Protein AF-A0A957NPR6-F1 (afdb_monomer_lite)

Radius of gyration: 15.22 Å; chains: 1; bounding box: 30×21×38 Å

Structure (mmCIF, N/CA/C/O backbone):
data_AF-A0A957NPR6-F1
#
_entry.id   AF-A0A957NPR6-F1
#
loop_
_atom_site.group_PDB
_atom_site.id
_atom_site.type_symbol
_atom_site.label_atom_id
_atom_site.label_alt_id
_atom_site.label_comp_id
_atom_site.label_asym_id
_atom_site.label_entity_id
_atom_site.label_seq_id
_atom_site.pdbx_PDB_ins_code
_atom_site.Cartn_x
_atom_site.Cartn_y
_atom_site.Cartn_z
_atom_site.occupancy
_atom_site.B_iso_or_equiv
_atom_site.auth_seq_id
_atom_site.auth_comp_id
_atom_site.auth_asym_id
_atom_site.auth_atom_id
_atom_site.pdbx_PDB_model_num
ATOM 1 N N . GLY A 1 1 ? 12.031 5.432 -11.913 1.00 83.75 1 GLY A N 1
ATOM 2 C CA . GLY A 1 1 ? 12.963 6.007 -12.902 1.00 83.75 1 GLY A CA 1
ATOM 3 C C . GLY A 1 1 ? 12.859 7.515 -12.864 1.00 83.75 1 GLY A C 1
ATOM 4 O O . GLY A 1 1 ? 11.908 8.023 -12.288 1.00 83.75 1 GLY A O 1
ATOM 5 N N . VAL A 1 2 ? 13.812 8.216 -13.462 1.00 87.44 2 VAL A N 1
ATOM 6 C CA . VAL A 1 2 ? 13.836 9.682 -13.574 1.00 87.44 2 VAL A CA 1
ATOM 7 C C . VAL A 1 2 ? 14.346 10.060 -14.968 1.00 87.44 2 VAL A C 1
ATOM 9 O O . VAL A 1 2 ? 15.001 9.246 -15.622 1.00 87.44 2 VAL A O 1
ATOM 12 N N . GLY A 1 3 ? 14.025 11.265 -15.445 1.00 93.12 3 GLY A N 1
ATOM 13 C CA . GLY A 1 3 ? 14.425 11.729 -16.778 1.00 93.12 3 GLY A CA 1
ATOM 14 C C . GLY A 1 3 ? 13.723 10.983 -17.921 1.00 93.12 3 GLY A C 1
ATOM 15 O O . GLY A 1 3 ? 12.561 10.599 -17.804 1.00 93.12 3 GLY A O 1
ATOM 16 N N . SER A 1 4 ? 14.431 10.751 -19.029 1.00 95.44 4 SER A N 1
ATOM 17 C CA . SER A 1 4 ? 13.874 10.169 -20.266 1.00 95.44 4 SER A CA 1
ATOM 18 C C . SER A 1 4 ? 13.358 8.730 -20.137 1.00 95.44 4 SER A C 1
ATOM 20 O O . SER A 1 4 ? 12.653 8.255 -21.023 1.00 95.44 4 SER A O 1
ATOM 22 N N . ARG A 1 5 ? 13.680 8.031 -19.039 1.00 95.25 5 ARG A N 1
ATOM 23 C CA . ARG A 1 5 ? 13.160 6.692 -18.707 1.00 95.25 5 ARG A CA 1
ATOM 24 C C . ARG A 1 5 ? 12.302 6.696 -17.439 1.00 95.25 5 ARG A C 1
ATOM 26 O O . ARG A 1 5 ? 12.319 5.743 -16.655 1.00 95.25 5 ARG A O 1
ATOM 33 N N . ILE A 1 6 ? 11.584 7.789 -17.187 1.00 96.44 6 ILE A N 1
ATOM 34 C CA . ILE A 1 6 ? 10.518 7.791 -16.184 1.00 96.44 6 ILE A CA 1
ATOM 35 C C . ILE A 1 6 ? 9.433 6.773 -16.566 1.00 96.44 6 ILE A C 1
ATOM 37 O O . ILE A 1 6 ? 9.267 6.426 -17.735 1.00 96.44 6 ILE A O 1
ATOM 41 N N . CYS A 1 7 ? 8.711 6.260 -15.569 1.00 95.62 7 CYS A N 1
ATOM 42 C CA . CYS A 1 7 ? 7.589 5.362 -15.818 1.00 95.62 7 CYS A CA 1
ATOM 43 C C . CYS A 1 7 ? 6.565 6.060 -16.724 1.00 95.62 7 CYS A C 1
ATOM 45 O O . CYS A 1 7 ? 6.085 7.141 -16.384 1.00 95.62 7 CYS A O 1
ATOM 47 N N . VAL A 1 8 ? 6.195 5.426 -17.840 1.00 97.19 8 VAL A N 1
ATOM 48 C CA . VAL A 1 8 ? 5.148 5.938 -18.742 1.00 97.19 8 VAL A CA 1
ATOM 49 C C . VAL A 1 8 ? 3.808 6.110 -18.015 1.00 97.19 8 VAL A C 1
ATOM 51 O O . VAL A 1 8 ? 3.055 7.034 -18.298 1.00 97.19 8 VAL A O 1
ATOM 54 N N . GLY A 1 9 ? 3.551 5.270 -17.009 1.00 97.50 9 GLY A N 1
ATOM 55 C CA . GLY A 1 9 ? 2.363 5.331 -16.162 1.00 97.50 9 GLY A CA 1
ATOM 56 C C . GLY A 1 9 ? 2.466 6.291 -14.976 1.00 97.50 9 GLY A C 1
ATOM 57 O O . GLY A 1 9 ? 1.581 6.262 -14.132 1.00 97.50 9 GLY A O 1
ATOM 58 N N . ASN A 1 10 ? 3.511 7.122 -14.855 1.00 97.31 10 ASN A N 1
ATOM 59 C CA . ASN A 1 10 ? 3.723 7.952 -13.660 1.00 97.31 10 ASN A CA 1
ATOM 60 C C . ASN A 1 10 ? 2.531 8.873 -13.351 1.00 97.31 10 ASN A C 1
ATOM 62 O O . ASN A 1 10 ? 2.061 8.914 -12.220 1.00 97.31 10 ASN A O 1
ATOM 66 N N . ALA A 1 11 ? 2.016 9.584 -14.357 1.00 97.06 11 ALA A N 1
ATOM 67 C CA . ALA A 1 11 ? 0.867 10.471 -14.172 1.00 97.06 11 ALA A CA 1
ATOM 68 C C . ALA A 1 11 ? -0.407 9.694 -13.798 1.00 97.06 11 ALA A C 1
ATOM 70 O O . ALA A 1 11 ? -1.144 10.108 -12.908 1.00 97.06 11 ALA A O 1
ATOM 71 N N . PHE A 1 12 ? -0.628 8.542 -14.438 1.00 98.44 12 PHE A N 1
ATOM 72 C CA . PHE A 1 12 ? -1.769 7.677 -14.149 1.00 98.44 12 PHE A CA 1
ATOM 73 C C . PHE A 1 12 ? -1.716 7.126 -12.719 1.00 98.44 12 PHE A C 1
ATOM 75 O O . PHE A 1 12 ? -2.687 7.258 -11.985 1.00 98.44 12 PHE A O 1
ATOM 82 N N . ALA A 1 13 ? -0.571 6.586 -12.294 1.00 98.06 13 ALA A N 1
ATOM 83 C CA . ALA A 1 13 ? -0.394 6.033 -10.952 1.00 98.06 13 ALA A CA 1
ATOM 84 C C . ALA A 1 13 ? -0.611 7.088 -9.853 1.00 98.06 13 ALA A C 1
ATOM 86 O O . ALA A 1 13 ? -1.173 6.783 -8.804 1.00 98.06 13 ALA A O 1
ATOM 87 N N . MET A 1 14 ? -0.203 8.339 -10.099 1.00 98.25 14 MET A N 1
ATOM 88 C CA . MET A 1 14 ? -0.461 9.446 -9.175 1.00 98.25 14 MET A CA 1
ATOM 89 C C . MET A 1 14 ? -1.953 9.774 -9.077 1.00 98.25 14 MET A C 1
ATOM 91 O O . MET A 1 14 ? -2.467 9.913 -7.968 1.00 98.25 14 MET A O 1
ATOM 95 N N . LEU A 1 15 ? -2.652 9.853 -10.214 1.00 98.62 15 LEU A N 1
ATOM 96 C CA 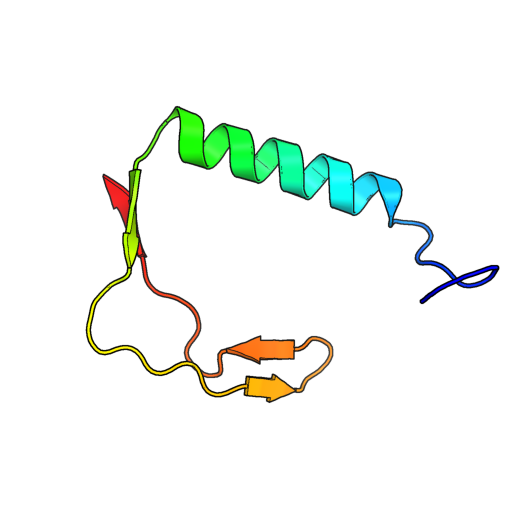. LEU A 1 15 ? -4.098 10.073 -10.243 1.00 98.62 15 LEU A CA 1
ATOM 97 C C . LEU A 1 15 ? -4.842 8.945 -9.512 1.00 98.62 15 LEU A C 1
ATOM 99 O O . LEU A 1 15 ? -5.675 9.208 -8.649 1.00 98.62 15 LEU A O 1
ATOM 103 N N . GLU A 1 16 ? -4.519 7.692 -9.835 1.00 98.75 16 GLU A N 1
ATOM 104 C CA . GLU A 1 16 ? -5.130 6.506 -9.234 1.00 98.75 16 GLU A CA 1
ATOM 105 C C . GLU A 1 16 ? 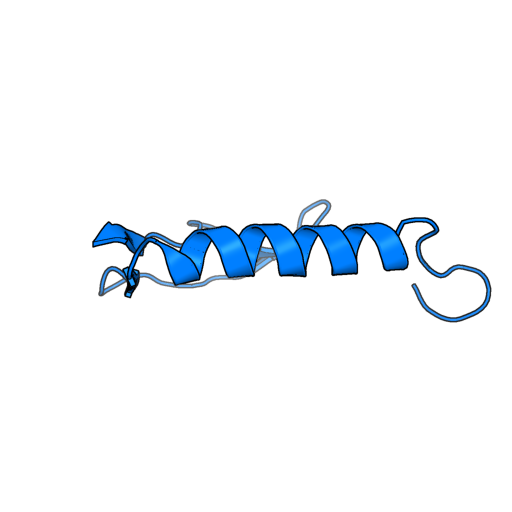-4.943 6.498 -7.713 1.00 98.75 16 GLU A C 1
ATOM 107 O O . GLU A 1 16 ? -5.915 6.348 -6.973 1.00 98.75 16 GLU A O 1
ATOM 112 N N . MET A 1 17 ? -3.717 6.747 -7.236 1.00 98.56 17 MET A N 1
ATOM 113 C CA . MET A 1 17 ? -3.418 6.835 -5.806 1.00 98.56 17 MET A CA 1
ATOM 114 C C . MET A 1 17 ? -4.267 7.904 -5.113 1.00 98.56 17 MET A C 1
ATOM 116 O O . MET A 1 17 ? -4.825 7.643 -4.048 1.00 98.56 17 MET A O 1
ATOM 120 N N . GLN A 1 18 ? -4.378 9.096 -5.706 1.00 98.62 18 GLN A N 1
ATOM 121 C CA . GLN A 1 18 ? -5.162 10.192 -5.136 1.00 98.62 18 GLN A CA 1
ATOM 122 C C . GLN A 1 18 ? -6.651 9.852 -5.064 1.00 98.62 18 GLN A C 1
ATOM 124 O O . GLN A 1 18 ? -7.268 10.072 -4.023 1.00 98.62 18 GLN A O 1
ATOM 129 N N . VAL A 1 19 ? -7.218 9.297 -6.139 1.00 98.50 19 VAL A N 1
ATOM 130 C CA . VAL A 1 19 ? -8.638 8.929 -6.199 1.00 98.50 19 VAL A CA 1
ATOM 131 C C . VAL A 1 19 ? -8.951 7.844 -5.173 1.00 98.50 19 VAL A C 1
ATOM 133 O O . VAL A 1 19 ? -9.839 8.034 -4.345 1.00 98.50 19 VAL A O 1
ATOM 136 N N . VAL A 1 20 ? -8.188 6.746 -5.166 1.00 98.31 20 VAL A N 1
ATOM 137 C CA . VAL A 1 20 ? -8.404 5.634 -4.229 1.00 98.31 20 VAL A CA 1
ATOM 138 C C . VAL A 1 20 ? -8.276 6.113 -2.785 1.00 98.31 20 VAL A C 1
ATOM 140 O O . VAL A 1 20 ? -9.158 5.841 -1.969 1.00 98.31 20 VAL A O 1
ATOM 143 N N . LEU A 1 21 ? -7.223 6.875 -2.466 1.00 98.06 21 LEU A N 1
ATOM 144 C CA . LEU A 1 21 ? -7.014 7.389 -1.115 1.00 98.06 21 LEU A CA 1
ATOM 145 C C . LEU A 1 21 ? -8.155 8.314 -0.680 1.00 98.06 21 LEU A C 1
ATOM 147 O O . LEU A 1 21 ? -8.687 8.131 0.413 1.00 98.06 21 LEU A O 1
ATOM 151 N N . ALA A 1 22 ? -8.557 9.265 -1.530 1.00 98.31 22 ALA A N 1
ATOM 152 C CA . ALA A 1 22 ? -9.646 10.193 -1.237 1.00 98.31 22 ALA A CA 1
ATOM 153 C C . ALA A 1 22 ? -10.966 9.454 -0.978 1.00 98.31 22 ALA A C 1
ATOM 155 O O . ALA A 1 22 ? -11.652 9.752 -0.002 1.00 98.31 22 ALA A O 1
ATOM 156 N N . THR A 1 23 ? -11.300 8.452 -1.795 1.00 98.00 23 THR A N 1
ATOM 157 C CA . THR A 1 23 ? -12.512 7.639 -1.609 1.00 98.00 23 THR A CA 1
ATOM 158 C C . THR A 1 23 ? -12.482 6.850 -0.297 1.00 98.00 23 THR A C 1
ATOM 160 O O . THR A 1 23 ? -13.492 6.782 0.411 1.00 98.00 23 THR A O 1
ATOM 163 N N . MET A 1 24 ? -11.329 6.276 0.061 1.00 97.94 24 MET A N 1
ATOM 164 C CA . MET A 1 24 ? -11.175 5.524 1.308 1.00 97.94 24 MET A CA 1
ATOM 165 C C . MET A 1 24 ? -11.363 6.428 2.532 1.00 97.94 24 MET A C 1
ATOM 167 O O . MET A 1 24 ? -12.195 6.128 3.387 1.00 97.94 24 MET A O 1
ATOM 171 N N . ILE A 1 25 ? -10.641 7.550 2.608 1.00 97.31 25 ILE A N 1
ATOM 172 C CA . ILE A 1 25 ? -10.646 8.417 3.800 1.00 97.31 25 ILE A CA 1
ATOM 173 C C . ILE A 1 25 ? -11.902 9.288 3.921 1.00 97.31 25 ILE A C 1
ATOM 175 O O . ILE A 1 25 ? -12.218 9.748 5.012 1.00 97.31 25 ILE A O 1
ATOM 179 N N . GLN A 1 26 ? -12.630 9.525 2.824 1.00 97.88 26 GLN A N 1
ATOM 180 C CA . GLN A 1 26 ? -13.891 10.271 2.865 1.00 97.88 26 GLN A CA 1
ATOM 181 C C . GLN A 1 26 ? -15.013 9.473 3.544 1.00 97.88 26 GLN A C 1
ATOM 183 O O . GLN A 1 26 ? -15.930 10.064 4.110 1.00 97.88 26 GLN A O 1
ATOM 188 N N . SER A 1 27 ? -14.964 8.140 3.474 1.00 95.06 27 SER A N 1
ATOM 189 C CA . SER A 1 27 ? -16.061 7.272 3.916 1.00 95.06 27 SER A CA 1
ATOM 190 C C . SER A 1 27 ? -15.769 6.486 5.192 1.00 95.06 27 SER A C 1
ATOM 192 O O . SER A 1 27 ? -16.713 6.007 5.825 1.00 95.06 27 SER A O 1
ATOM 194 N N . ARG A 1 28 ? -14.494 6.313 5.557 1.00 97.19 28 ARG A N 1
ATOM 195 C CA . ARG A 1 28 ? -14.059 5.458 6.666 1.00 97.19 28 ARG A CA 1
ATOM 196 C C . ARG A 1 28 ? -12.886 6.063 7.416 1.00 97.19 28 ARG A C 1
ATOM 198 O O . ARG A 1 28 ? -12.061 6.774 6.841 1.00 97.19 28 ARG A O 1
ATOM 205 N N . GLN A 1 29 ? -12.779 5.712 8.690 1.00 97.12 29 GLN A N 1
ATOM 206 C CA . GLN A 1 29 ? -11.586 5.968 9.485 1.00 97.12 29 GLN A CA 1
ATOM 207 C C . GLN A 1 29 ? -10.746 4.698 9.584 1.00 97.12 29 GLN A C 1
ATOM 209 O O . GLN A 1 29 ? -11.266 3.588 9.668 1.00 97.12 29 GLN A O 1
ATOM 214 N N . PHE A 1 30 ? -9.426 4.860 9.589 1.00 97.94 30 PHE A N 1
ATOM 215 C CA . PHE A 1 30 ? -8.483 3.750 9.662 1.00 97.94 30 PHE A CA 1
ATOM 216 C C . PHE A 1 30 ? -7.577 3.938 10.872 1.00 97.94 30 PHE A C 1
ATOM 218 O O . PHE A 1 30 ? -6.955 4.988 11.023 1.00 97.94 30 PHE A O 1
ATOM 225 N N . SER A 1 31 ? -7.460 2.912 11.710 1.00 97.94 31 SER A N 1
ATOM 226 C CA . SER A 1 31 ? -6.504 2.880 12.818 1.00 97.94 31 SER A CA 1
ATOM 227 C C . SER A 1 31 ? -5.584 1.672 12.690 1.00 97.94 31 SER A C 1
ATOM 229 O O . SER A 1 31 ? -6.034 0.565 12.392 1.00 97.94 31 SER A O 1
ATOM 231 N N . LEU A 1 32 ? -4.286 1.861 12.921 1.00 97.69 32 LEU A N 1
ATOM 232 C CA . LEU A 1 32 ? -3.312 0.776 12.831 1.00 97.69 32 LEU A CA 1
ATOM 233 C C . LEU A 1 32 ? -3.530 -0.243 13.957 1.00 97.69 32 LEU A C 1
ATOM 235 O O . LEU A 1 32 ? -3.649 0.135 15.121 1.00 97.69 32 LEU A O 1
ATOM 239 N N . VAL A 1 33 ? -3.537 -1.538 13.626 1.00 97.75 33 VAL A N 1
ATOM 240 C CA . VAL A 1 33 ? -3.582 -2.593 14.651 1.00 97.75 33 VAL A CA 1
ATOM 241 C C . VAL A 1 33 ? -2.261 -2.575 15.446 1.00 97.75 33 VAL A C 1
ATOM 243 O O . VAL A 1 33 ? -1.193 -2.608 14.823 1.00 97.75 33 VAL A O 1
ATOM 246 N N . PRO A 1 34 ? -2.289 -2.519 16.792 1.00 97.19 34 PRO A N 1
ATOM 247 C CA . PRO A 1 34 ? -1.079 -2.418 17.607 1.00 97.19 34 PRO A CA 1
ATOM 248 C C . PRO A 1 34 ? -0.229 -3.699 17.569 1.00 97.19 34 PRO A C 1
ATOM 250 O O . PRO A 1 34 ? -0.728 -4.790 17.301 1.00 97.19 34 PRO A O 1
ATOM 253 N N . GLY A 1 35 ? 1.070 -3.562 17.860 1.00 96.50 35 GLY A N 1
ATOM 254 C CA . GLY A 1 35 ? 2.001 -4.693 17.997 1.00 96.50 35 GLY A CA 1
ATOM 255 C C . GLY A 1 35 ? 2.529 -5.286 16.684 1.00 96.50 35 GLY A C 1
ATOM 256 O O . GLY A 1 35 ? 3.122 -6.361 16.697 1.00 96.50 35 GLY A O 1
ATOM 257 N N . GLN A 1 36 ? 2.323 -4.615 15.547 1.00 96.44 36 GLN A N 1
ATOM 258 C CA . GLN A 1 36 ? 2.872 -5.039 14.255 1.00 96.44 36 GLN A CA 1
ATOM 259 C C . GLN A 1 36 ? 4.327 -4.586 14.076 1.00 96.44 36 GLN A C 1
ATOM 261 O O . GLN A 1 36 ? 4.705 -3.498 14.504 1.00 96.44 36 GLN A O 1
ATOM 266 N N . THR A 1 37 ? 5.126 -5.400 13.385 1.00 95.50 37 THR A N 1
ATOM 267 C CA . THR A 1 37 ? 6.493 -5.066 12.962 1.00 95.50 37 THR A CA 1
ATOM 268 C C . THR A 1 37 ? 6.555 -4.875 11.447 1.00 95.50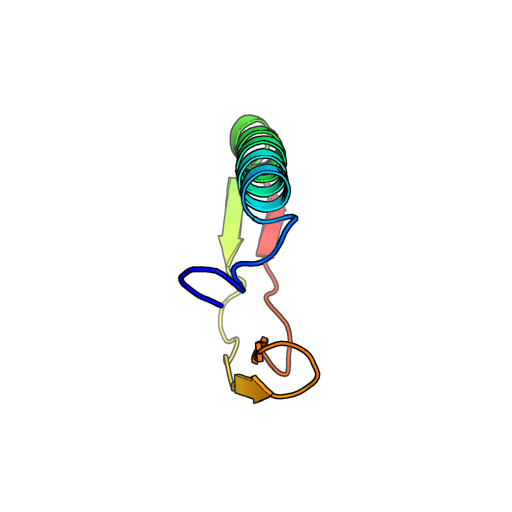 37 THR A C 1
ATOM 270 O O . THR A 1 37 ? 5.888 -5.585 10.688 1.00 95.50 37 THR A O 1
ATOM 273 N N . PHE A 1 38 ? 7.368 -3.919 10.993 1.00 95.81 38 PHE A N 1
ATOM 274 C CA . PHE A 1 38 ? 7.460 -3.524 9.583 1.00 95.81 38 PHE A CA 1
ATOM 275 C C . PHE A 1 38 ? 8.854 -3.791 9.022 1.00 95.81 38 PHE A C 1
ATOM 277 O O . PHE A 1 38 ? 9.612 -2.876 8.720 1.00 95.81 38 PHE A O 1
ATOM 284 N N . GLU A 1 39 ? 9.178 -5.071 8.868 1.00 97.38 39 GLU A N 1
ATOM 285 C CA . GLU A 1 39 ? 10.428 -5.484 8.231 1.00 97.38 39 GLU A CA 1
ATOM 286 C C . GLU A 1 39 ? 10.331 -5.339 6.704 1.00 97.38 39 GLU A C 1
ATOM 288 O O . GLU A 1 39 ? 9.383 -5.871 6.106 1.00 97.38 39 GLU A O 1
ATOM 293 N N . PRO A 1 40 ? 11.286 -4.665 6.041 1.00 96.94 40 PRO A N 1
ATOM 294 C CA . PRO A 1 40 ? 11.295 -4.548 4.590 1.00 96.94 40 PRO A CA 1
ATOM 295 C C . PRO A 1 40 ? 11.531 -5.912 3.927 1.00 96.94 40 PRO A C 1
ATOM 297 O O . PRO A 1 40 ? 12.418 -6.679 4.301 1.00 96.94 40 PRO A O 1
ATOM 300 N N . LEU A 1 41 ? 10.741 -6.208 2.898 1.00 97.75 41 LEU A N 1
ATOM 301 C CA . LEU A 1 41 ? 10.915 -7.347 2.006 1.00 97.75 41 LEU A CA 1
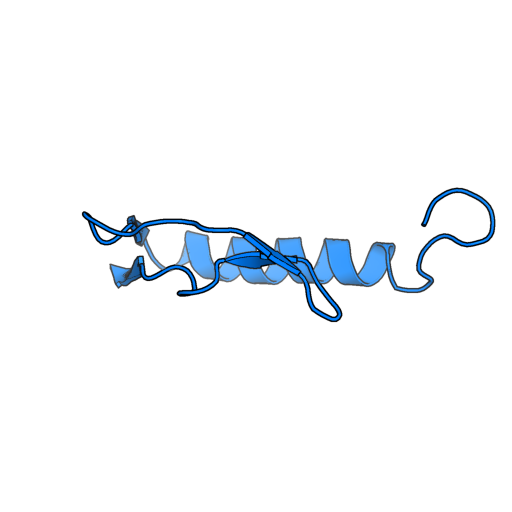ATOM 302 C C . LEU A 1 41 ? 11.038 -6.836 0.570 1.00 97.75 41 LEU A C 1
ATOM 304 O O . LEU A 1 41 ? 10.108 -6.237 0.023 1.00 97.75 41 LEU A O 1
ATOM 308 N N . GLN A 1 42 ? 12.192 -7.091 -0.038 1.00 96.69 42 GLN A N 1
ATOM 309 C CA . GLN A 1 42 ? 12.499 -6.685 -1.404 1.00 96.69 42 GLN A CA 1
ATOM 310 C C . GLN A 1 42 ? 12.193 -7.828 -2.377 1.00 96.69 42 GLN A C 1
ATOM 312 O O . GLN A 1 42 ? 12.833 -8.876 -2.335 1.00 96.69 42 GLN A O 1
ATOM 317 N N . LEU A 1 43 ? 11.197 -7.625 -3.241 1.00 94.50 43 LEU A N 1
ATOM 318 C CA . LEU A 1 43 ? 10.878 -8.505 -4.370 1.00 94.50 43 LEU A CA 1
ATOM 319 C C . LEU A 1 43 ? 10.915 -7.667 -5.656 1.00 94.50 43 LEU A C 1
ATOM 321 O O . LEU A 1 43 ? 11.855 -6.903 -5.853 1.00 94.50 43 LEU A O 1
ATOM 325 N N . ILE A 1 44 ? 9.889 -7.755 -6.511 1.00 96.50 44 ILE A N 1
ATOM 326 C CA . ILE A 1 44 ? 9.716 -6.829 -7.644 1.00 96.50 44 ILE A CA 1
ATOM 327 C C . ILE A 1 44 ? 9.487 -5.395 -7.130 1.00 96.50 44 ILE A C 1
ATOM 329 O O . ILE A 1 44 ? 9.994 -4.435 -7.703 1.00 96.50 44 ILE A O 1
ATOM 333 N N . THR A 1 45 ? 8.760 -5.253 -6.018 1.00 96.00 45 THR A N 1
ATOM 334 C CA . THR A 1 45 ? 8.578 -3.997 -5.280 1.00 96.00 45 THR A CA 1
ATOM 335 C C . THR A 1 45 ? 9.032 -4.160 -3.828 1.00 96.00 45 THR A C 1
ATOM 337 O O . THR A 1 45 ? 9.125 -5.281 -3.314 1.00 96.00 45 THR A O 1
ATOM 340 N N . LEU A 1 46 ? 9.328 -3.040 -3.162 1.00 96.94 46 LEU A N 1
ATOM 341 C CA . LEU A 1 46 ? 9.571 -3.007 -1.721 1.00 96.94 46 LEU A CA 1
ATOM 342 C C . LEU A 1 46 ? 8.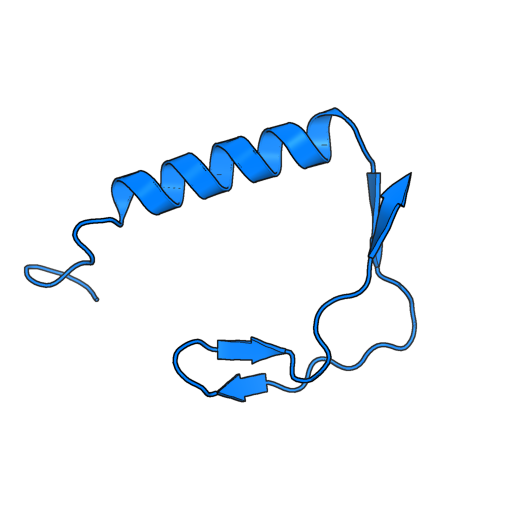230 -3.027 -0.981 1.00 96.94 46 LEU A C 1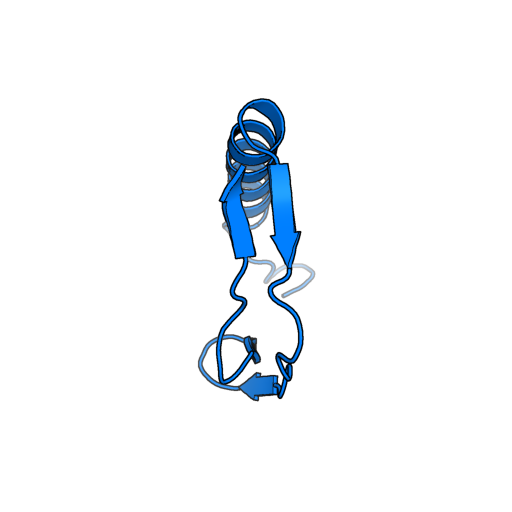
ATOM 344 O O . LEU A 1 46 ? 7.360 -2.202 -1.258 1.00 96.94 46 LEU A O 1
ATOM 348 N N . ARG A 1 47 ? 8.068 -3.952 -0.032 1.00 96.56 47 ARG A N 1
ATOM 349 C CA . ARG A 1 47 ? 6.859 -4.049 0.799 1.00 96.56 47 ARG A CA 1
ATOM 350 C C . ARG A 1 47 ? 7.171 -4.540 2.213 1.00 96.56 47 ARG A C 1
ATOM 352 O O . ARG A 1 47 ? 8.182 -5.215 2.392 1.00 96.56 47 ARG A O 1
ATOM 359 N N . PRO A 1 48 ? 6.311 -4.280 3.211 1.00 97.19 48 PRO A N 1
ATOM 360 C CA . PRO A 1 48 ? 6.435 -4.910 4.522 1.00 97.19 48 PRO A CA 1
ATOM 361 C C . PRO A 1 48 ? 6.246 -6.428 4.417 1.00 97.19 48 PRO A C 1
ATOM 363 O O . PRO A 1 48 ? 5.295 -6.892 3.783 1.00 97.19 48 PRO A O 1
ATOM 366 N N . ARG A 1 49 ? 7.112 -7.209 5.072 1.00 96.75 49 ARG A N 1
ATOM 367 C CA . ARG A 1 49 ? 7.062 -8.683 5.082 1.00 96.75 49 ARG A CA 1
ATOM 368 C C . ARG A 1 49 ? 5.693 -9.228 5.495 1.00 96.75 49 ARG A C 1
ATOM 370 O O . ARG A 1 49 ? 5.225 -10.194 4.903 1.00 96.75 49 ARG A O 1
ATOM 377 N N . ASN A 1 50 ? 5.066 -8.593 6.483 1.00 96.19 50 ASN A N 1
ATOM 378 C CA . ASN A 1 50 ? 3.817 -9.044 7.102 1.00 96.19 50 ASN A CA 1
ATOM 379 C C . ASN A 1 50 ? 2.599 -8.181 6.713 1.00 96.19 50 ASN A C 1
ATOM 381 O O . ASN A 1 50 ? 1.546 -8.284 7.342 1.00 96.19 50 ASN A O 1
ATOM 385 N N . GLY A 1 51 ? 2.733 -7.337 5.680 1.00 96.00 51 GLY A N 1
ATOM 386 C CA . GLY A 1 51 ? 1.701 -6.376 5.281 1.00 96.00 51 GLY A CA 1
ATOM 387 C C . GLY A 1 51 ? 1.463 -5.267 6.315 1.00 96.00 51 GLY A C 1
ATOM 388 O O . GLY A 1 51 ? 2.293 -5.029 7.190 1.00 96.00 51 GLY A O 1
ATOM 389 N N . VAL A 1 52 ? 0.327 -4.574 6.188 1.00 97.38 52 VAL A N 1
ATOM 390 C CA . VAL A 1 52 ? -0.128 -3.529 7.121 1.00 97.38 52 VAL A CA 1
ATOM 391 C C . VAL A 1 52 ? -1.588 -3.803 7.465 1.00 97.38 52 VAL A C 1
ATOM 393 O O . VAL A 1 52 ? -2.461 -3.658 6.611 1.00 97.38 52 VAL A O 1
ATOM 396 N N . LYS A 1 53 ? -1.867 -4.230 8.698 1.00 97.88 53 LYS A N 1
ATOM 397 C CA . LYS A 1 53 ? -3.239 -4.466 9.164 1.00 97.88 53 LYS A CA 1
ATOM 398 C C . LYS A 1 53 ? -3.807 -3.193 9.778 1.00 97.88 53 LYS A C 1
ATOM 400 O O . LYS A 1 53 ? -3.207 -2.616 10.686 1.00 97.88 53 LYS A O 1
ATOM 405 N N . MET A 1 54 ? -4.981 -2.803 9.306 1.00 97.75 54 MET A N 1
ATOM 406 C CA . MET A 1 54 ? -5.727 -1.638 9.770 1.00 97.75 54 MET A CA 1
ATOM 407 C C . MET A 1 54 ? -7.101 -2.095 10.256 1.00 97.75 54 MET A C 1
ATOM 409 O O . MET A 1 54 ? -7.693 -3.005 9.676 1.00 97.75 54 MET A O 1
ATOM 413 N N . GLN A 1 55 ? -7.610 -1.453 11.298 1.00 98.00 55 GLN A N 1
ATOM 414 C CA . GLN A 1 55 ? -9.011 -1.521 11.680 1.00 98.00 55 GLN A CA 1
ATOM 415 C C . GLN A 1 55 ? -9.767 -0.397 10.966 1.00 98.00 55 GLN A C 1
ATOM 417 O O . GLN A 1 55 ? -9.278 0.732 10.914 1.00 98.00 55 GLN A O 1
ATOM 422 N N . VAL A 1 56 ? -10.921 -0.730 10.389 1.00 97.56 56 VAL A N 1
ATOM 423 C CA . VAL A 1 56 ? -11.771 0.188 9.621 1.00 97.56 56 VAL A CA 1
ATOM 424 C C . VAL A 1 56 ? -13.005 0.512 10.453 1.00 97.56 56 VAL A C 1
ATOM 426 O O . VAL A 1 56 ? -13.660 -0.415 10.935 1.00 97.56 56 VAL A O 1
ATOM 429 N N . HIS A 1 57 ? -13.308 1.801 10.590 1.00 95.00 57 HIS A N 1
ATOM 430 C CA . HIS A 1 57 ? -14.471 2.336 11.301 1.00 95.00 57 HIS A CA 1
ATOM 431 C C . HIS A 1 57 ? -15.357 3.144 10.357 1.00 95.00 57 HIS A C 1
ATOM 433 O O . HIS A 1 57 ? -14.803 3.837 9.466 1.00 95.00 57 HIS A O 1
#

Secondary structure (DSSP, 8-state):
--GGGS-TTHHHHHHHHHHHHHHHHHH--EEEPTT----EEESSSEEETT---EEE-

pLDDT: mean 96.68, std 2.43, range [83.75, 98.75]

Foldseek 3Di:
DDDPPDDPCPVVVVVVVVVVVCVQVVPKDKDWDPDDDFDWDDDVDIGGPVHTDIDID

Sequence (57 aa):
GVGSRICVGNAFAMLEMQVVLATMIQSRQFSLVPGQTFEPLQLITLRPRNGVKMQVH